Protein AF-A0A376EYK7-F1 (afdb_monomer_lite)

InterPro domains:
  IPR001789 Signal transduction response regulator, receiver domain [PS50110] (8-54)
  IPR011006 CheY-like superfamily [SSF52172] (3-51)

Organism: Enterobacter asburiae (NCBI:txid61645)

pLDDT: mean 91.84, std 11.27, range [39.69, 98.12]

Foldseek 3Di:
DPPDQAAEDEAAALDVVVSVVVQVCDVVPHSHDYQYYHPDPVVRVVSVVVVVVD

Secondary structure (DSSP, 8-state):
---PPPEEEEEE-SSHHHHHHHHHHHHHHSSEEEEEEESSHHHHHHHHHHHTT-

Radius of gyration: 12.08 Å; chains: 1; bounding box: 31×23×26 Å

Structure (mmCIF, N/CA/C/O backbone):
data_AF-A0A376EYK7-F1
#
_entry.id   AF-A0A376EYK7-F1
#
loop_
_atom_site.group_PDB
_atom_site.id
_atom_site.type_symbol
_atom_site.label_atom_id
_atom_site.label_alt_id
_atom_site.label_comp_id
_atom_site.label_asym_id
_atom_site.label_entity_id
_atom_site.label_seq_id
_atom_site.pdbx_PDB_ins_code
_atom_site.Cartn_x
_atom_site.Cartn_y
_atom_site.Cartn_z
_atom_site.occupancy
_atom_site.B_iso_or_equiv
_atom_site.auth_seq_id
_atom_site.auth_comp_id
_atom_site.auth_asym_id
_atom_site.auth_atom_id
_atom_site.pdbx_PDB_model_num
ATOM 1 N N . MET A 1 1 ? -23.357 6.279 18.391 1.00 39.69 1 MET A N 1
ATOM 2 C CA . MET A 1 1 ? -22.156 5.468 18.098 1.00 39.69 1 MET A CA 1
ATOM 3 C C . MET A 1 1 ? -21.432 6.154 16.954 1.00 39.69 1 MET A C 1
ATOM 5 O O . MET A 1 1 ? -21.992 6.211 15.868 1.00 39.69 1 MET A O 1
ATOM 9 N N . SER A 1 2 ? -20.274 6.769 17.199 1.00 50.97 2 SER A N 1
ATOM 10 C CA . SER A 1 2 ? -19.495 7.394 16.123 1.00 50.97 2 SER A CA 1
ATOM 11 C C . SER A 1 2 ? -18.797 6.292 15.339 1.00 50.97 2 SER A C 1
ATOM 13 O O . SER A 1 2 ? -17.832 5.710 15.820 1.00 50.97 2 SER A O 1
ATOM 15 N N . THR A 1 3 ? -19.305 5.969 14.154 1.00 62.25 3 THR A N 1
ATOM 16 C CA . THR A 1 3 ? -18.609 5.103 13.200 1.00 62.25 3 THR A CA 1
ATOM 17 C C . THR A 1 3 ? -17.445 5.895 12.615 1.00 62.25 3 THR A C 1
ATOM 19 O O . THR A 1 3 ? -17.585 6.554 11.582 1.00 62.25 3 THR A O 1
ATOM 22 N N . THR A 1 4 ? -16.308 5.909 13.306 1.00 80.56 4 THR A N 1
ATOM 23 C CA . THR A 1 4 ? -15.059 6.418 12.737 1.00 80.56 4 THR A CA 1
ATOM 24 C C . THR A 1 4 ? -14.740 5.582 11.507 1.00 80.56 4 THR A C 1
ATOM 26 O O . THR A 1 4 ? -14.622 4.362 11.600 1.00 80.56 4 THR A O 1
ATOM 29 N N . ARG A 1 5 ? -14.665 6.211 10.332 1.00 85.88 5 ARG A N 1
ATOM 30 C CA . ARG A 1 5 ? -14.220 5.520 9.117 1.00 85.88 5 ARG A CA 1
ATOM 31 C C . ARG A 1 5 ? -12.741 5.144 9.273 1.00 85.88 5 ARG A C 1
ATOM 33 O O . ARG A 1 5 ? -12.010 5.927 9.885 1.00 85.88 5 ARG A O 1
ATOM 40 N N . PRO A 1 6 ? -12.318 3.966 8.786 1.00 89.06 6 PRO A N 1
ATOM 41 C CA . PRO A 1 6 ? -10.907 3.609 8.780 1.00 89.06 6 PRO A CA 1
ATOM 42 C C . PRO A 1 6 ? -10.119 4.613 7.939 1.00 89.06 6 PRO A C 1
ATOM 44 O O . PRO A 1 6 ? -10.656 5.196 6.994 1.00 89.06 6 PRO A O 1
ATOM 47 N N . LEU A 1 7 ? -8.861 4.839 8.311 1.00 92.81 7 LEU A N 1
ATOM 48 C CA . LEU A 1 7 ? -7.966 5.678 7.522 1.00 92.81 7 LEU A CA 1
ATOM 49 C C . LEU A 1 7 ? -7.448 4.865 6.331 1.00 92.81 7 LEU A C 1
ATOM 51 O O . LEU A 1 7 ? -6.929 3.761 6.500 1.00 92.81 7 LEU A O 1
ATOM 55 N N . ASP A 1 8 ? -7.588 5.429 5.137 1.00 94.88 8 ASP A N 1
ATOM 56 C CA . ASP A 1 8 ? -7.110 4.815 3.903 1.00 94.88 8 ASP A CA 1
ATOM 57 C C . ASP A 1 8 ? -5.596 4.992 3.764 1.00 94.88 8 ASP A C 1
ATOM 59 O O . ASP A 1 8 ? -5.076 6.103 3.895 1.00 94.88 8 ASP A O 1
ATOM 63 N N . VAL A 1 9 ? -4.888 3.897 3.490 1.00 95.31 9 VAL A N 1
ATOM 64 C CA . VAL A 1 9 ? -3.423 3.866 3.400 1.00 95.31 9 VAL A CA 1
ATOM 65 C C . VAL A 1 9 ? -2.945 3.142 2.144 1.00 95.31 9 VAL A C 1
ATOM 67 O O . VAL A 1 9 ? -3.608 2.244 1.626 1.00 95.31 9 VAL A O 1
ATOM 70 N N . VAL A 1 10 ? -1.763 3.522 1.661 1.00 97.31 10 VAL A N 1
ATOM 71 C CA . VAL A 1 10 ? -1.044 2.836 0.580 1.00 97.31 10 VAL A CA 1
ATOM 72 C C . VAL A 1 10 ? 0.239 2.258 1.161 1.00 97.31 10 VAL A C 1
ATOM 74 O O . VAL A 1 10 ? 0.958 2.963 1.868 1.00 97.31 10 VAL A O 1
ATOM 77 N N . ILE A 1 11 ? 0.527 0.994 0.862 1.00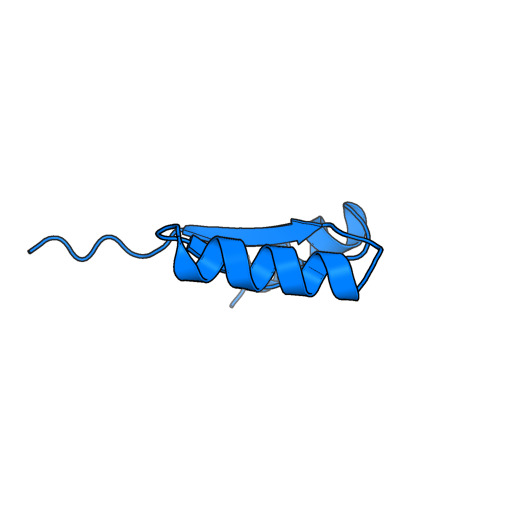 97.44 11 ILE A N 1
ATOM 78 C CA . ILE A 1 11 ? 1.786 0.343 1.247 1.00 97.44 11 ILE A CA 1
ATOM 79 C C . ILE A 1 11 ? 2.816 0.590 0.146 1.00 97.44 11 ILE A C 1
ATOM 81 O O . ILE A 1 11 ? 2.494 0.465 -1.037 1.00 97.44 11 ILE A O 1
ATOM 85 N N . VAL A 1 12 ? 4.044 0.941 0.532 1.00 97.88 12 VAL A N 1
ATOM 86 C CA . VAL A 1 12 ? 5.180 1.052 -0.390 1.00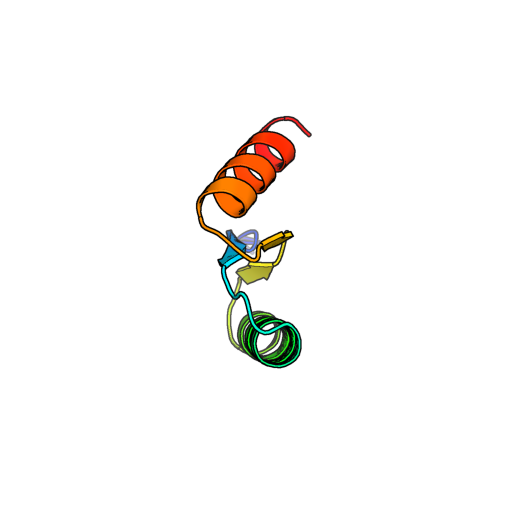 97.88 12 VAL A CA 1
ATOM 87 C C . VAL A 1 12 ? 6.195 -0.018 -0.034 1.00 97.88 12 VAL A C 1
ATOM 89 O O . VAL A 1 12 ? 6.842 0.089 1.001 1.00 97.88 12 VAL A O 1
ATOM 92 N N . GLU A 1 13 ? 6.273 -1.047 -0.866 1.00 98.00 13 GLU A N 1
ATOM 93 C CA . GLU A 1 13 ? 7.083 -2.241 -0.652 1.00 98.00 13 GLU A CA 1
ATOM 94 C C . GLU A 1 13 ? 7.374 -2.884 -2.015 1.00 98.00 13 GLU A C 1
ATOM 96 O O . GLU A 1 13 ? 6.444 -3.128 -2.791 1.00 98.00 13 GLU A O 1
ATOM 101 N N . ASP A 1 14 ? 8.650 -3.092 -2.343 1.00 96.00 14 ASP A N 1
ATOM 102 C CA . ASP A 1 14 ? 9.083 -3.630 -3.638 1.00 96.00 14 ASP A CA 1
ATOM 103 C C . ASP A 1 14 ? 9.123 -5.164 -3.663 1.00 96.00 14 ASP A C 1
ATOM 105 O O . ASP A 1 14 ? 9.107 -5.760 -4.744 1.00 96.00 14 ASP A O 1
ATOM 109 N N . GLU A 1 15 ? 9.083 -5.804 -2.493 1.00 97.88 15 GLU A N 1
ATOM 110 C CA . GLU A 1 15 ? 9.002 -7.255 -2.329 1.00 97.88 15 GLU A CA 1
ATOM 111 C C . GLU A 1 15 ? 7.528 -7.698 -2.144 1.00 97.88 15 GLU A C 1
ATOM 113 O O . GLU A 1 15 ? 6.901 -7.398 -1.124 1.00 97.88 15 GLU A O 1
ATOM 118 N N . PRO A 1 16 ? 6.908 -8.390 -3.129 1.00 93.69 16 PRO A N 1
ATOM 119 C CA . PRO A 1 16 ? 5.463 -8.638 -3.109 1.00 93.69 16 PRO A CA 1
ATOM 120 C C . PRO A 1 16 ? 4.973 -9.444 -1.904 1.00 93.69 16 PRO A C 1
ATOM 122 O O . PRO A 1 16 ? 3.868 -9.209 -1.417 1.00 93.69 16 PRO A O 1
ATOM 125 N N . HIS A 1 17 ? 5.786 -10.386 -1.420 1.00 96.00 17 HIS A N 1
ATOM 126 C CA . HIS A 1 17 ? 5.408 -11.243 -0.304 1.00 96.00 17 HIS A CA 1
ATOM 127 C C . HIS A 1 17 ? 5.389 -10.456 1.013 1.00 96.00 17 HIS A C 1
ATOM 129 O O . HIS A 1 17 ? 4.432 -10.545 1.782 1.00 96.00 17 HIS A O 1
ATOM 135 N N . LEU A 1 18 ? 6.391 -9.607 1.237 1.00 97.00 18 LEU A N 1
ATOM 136 C CA . LEU A 1 18 ? 6.446 -8.683 2.362 1.00 97.00 18 LEU A CA 1
ATOM 137 C C . LEU A 1 18 ? 5.293 -7.675 2.315 1.00 97.00 18 LEU A C 1
ATOM 139 O O . LEU A 1 18 ? 4.682 -7.384 3.343 1.00 97.00 18 LEU A O 1
ATOM 143 N N . ALA A 1 19 ? 4.926 -7.201 1.123 1.00 97.00 19 ALA A N 1
ATOM 144 C CA . ALA A 1 19 ? 3.805 -6.285 0.944 1.00 97.00 19 ALA A CA 1
ATOM 145 C C . ALA A 1 19 ? 2.459 -6.920 1.346 1.00 97.00 19 ALA A C 1
ATOM 147 O O . ALA A 1 19 ? 1.607 -6.258 1.949 1.00 97.00 19 ALA A O 1
ATOM 148 N N . GLU A 1 20 ? 2.267 -8.205 1.038 1.00 95.69 20 GLU A N 1
ATOM 149 C CA . GLU A 1 20 ? 1.101 -8.983 1.467 1.00 95.69 20 GLU A CA 1
ATOM 150 C C . GLU A 1 20 ? 1.073 -9.176 2.984 1.00 95.69 20 GLU A C 1
ATOM 152 O O . GLU A 1 20 ? 0.053 -8.877 3.606 1.00 95.69 20 GLU A O 1
ATOM 157 N N . LEU A 1 21 ? 2.200 -9.560 3.592 1.00 96.94 21 LEU A N 1
ATOM 158 C CA . LEU A 1 21 ? 2.319 -9.685 5.049 1.00 96.94 21 LEU A CA 1
ATOM 159 C C . LEU A 1 21 ? 2.014 -8.358 5.761 1.00 96.94 21 LEU A C 1
ATOM 161 O O . LEU A 1 21 ? 1.298 -8.333 6.765 1.00 96.94 21 LEU A O 1
ATOM 165 N N . HIS A 1 22 ? 2.505 -7.236 5.225 1.00 95.94 22 HIS A N 1
ATOM 166 C CA . HIS A 1 22 ? 2.193 -5.904 5.741 1.00 95.94 22 HIS A CA 1
ATOM 167 C C . HIS A 1 22 ? 0.699 -5.583 5.638 1.00 95.94 22 HIS A C 1
ATOM 169 O O . HIS A 1 22 ? 0.129 -5.061 6.598 1.00 95.94 22 HIS A O 1
ATOM 175 N N . ARG A 1 23 ? 0.046 -5.911 4.514 1.00 95.62 23 ARG A N 1
ATOM 176 C CA . ARG A 1 23 ? -1.403 -5.718 4.352 1.00 95.62 23 ARG A CA 1
ATOM 177 C C . ARG A 1 23 ? -2.176 -6.504 5.406 1.00 95.62 23 ARG A C 1
ATOM 179 O O . ARG A 1 23 ? -2.987 -5.911 6.112 1.00 95.62 23 ARG A O 1
ATOM 186 N N . GLU A 1 24 ? -1.903 -7.801 5.531 1.00 94.81 24 GLU A N 1
ATOM 187 C CA . GLU A 1 24 ? -2.594 -8.675 6.483 1.00 94.81 24 GLU A CA 1
ATOM 188 C C . GLU A 1 24 ? -2.435 -8.176 7.921 1.00 94.81 24 GLU A C 1
ATOM 190 O O . GLU A 1 24 ? -3.419 -8.053 8.652 1.00 94.81 24 GLU A O 1
ATOM 195 N N . TYR A 1 25 ? -1.209 -7.822 8.314 1.00 95.25 25 TYR A N 1
ATOM 196 C CA . TYR A 1 25 ? -0.935 -7.301 9.648 1.00 95.25 25 TYR A CA 1
ATOM 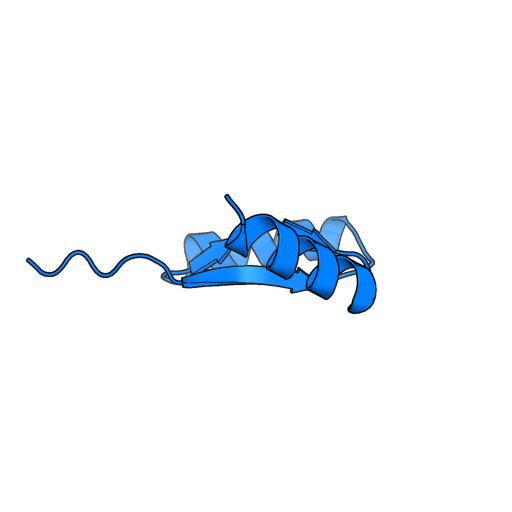197 C C . TYR A 1 25 ? -1.675 -5.984 9.914 1.00 95.25 25 TYR A C 1
ATOM 199 O O . TYR A 1 25 ? -2.271 -5.815 10.981 1.00 95.25 25 TYR A O 1
ATOM 207 N N . ILE A 1 26 ? -1.674 -5.058 8.950 1.00 93.00 26 ILE A N 1
ATOM 208 C CA . ILE A 1 26 ? -2.313 -3.748 9.097 1.00 93.00 26 ILE A CA 1
ATOM 209 C C . ILE A 1 26 ? -3.837 -3.877 9.218 1.00 93.00 26 ILE A C 1
ATOM 211 O O . ILE A 1 26 ? -4.430 -3.288 10.122 1.00 93.00 26 ILE A O 1
ATOM 215 N N . GLU A 1 27 ? -4.468 -4.655 8.341 1.00 91.69 27 GLU A N 1
ATOM 216 C CA . GLU A 1 27 ? -5.929 -4.781 8.299 1.00 91.69 27 GLU A CA 1
ATOM 217 C C . GLU A 1 27 ? -6.495 -5.550 9.499 1.00 91.69 27 GLU A C 1
ATOM 219 O O . GLU A 1 27 ? -7.618 -5.286 9.926 1.00 91.69 27 GLU A O 1
ATOM 224 N N . GLN A 1 28 ? -5.726 -6.477 10.079 1.00 92.56 28 GLN A N 1
ATOM 225 C CA . GLN A 1 28 ? -6.166 -7.249 11.245 1.00 92.56 28 GLN A CA 1
ATOM 226 C C . GLN A 1 28 ? -5.993 -6.503 12.574 1.00 92.56 28 GLN A C 1
ATOM 228 O O . GLN A 1 28 ? -6.751 -6.749 13.512 1.00 92.56 28 GLN A O 1
ATOM 233 N N . ASN A 1 29 ? -4.991 -5.625 12.684 1.00 93.75 29 ASN A N 1
ATOM 234 C CA . ASN A 1 29 ? -4.572 -5.070 13.977 1.00 93.75 29 ASN A CA 1
ATOM 235 C C . ASN A 1 29 ? -4.869 -3.574 14.141 1.00 93.75 29 ASN A C 1
ATOM 237 O O . ASN A 1 29 ? -4.802 -3.061 15.260 1.00 93.75 29 ASN A O 1
ATOM 241 N N . PHE A 1 30 ? -5.206 -2.863 13.062 1.00 92.19 30 PHE A N 1
ATOM 242 C CA . PHE A 1 30 ? -5.407 -1.417 13.090 1.00 92.19 30 PHE A CA 1
ATOM 243 C C . PHE A 1 30 ? -6.715 -1.014 12.416 1.00 92.19 30 PHE A C 1
ATOM 245 O O . PHE A 1 30 ? -7.240 -1.699 11.545 1.00 92.19 30 PHE A O 1
ATOM 252 N N . HIS A 1 31 ? -7.226 0.165 12.777 1.00 92.31 31 HIS A N 1
ATOM 253 C CA . HIS A 1 31 ? -8.401 0.764 12.134 1.00 92.31 31 HIS A CA 1
ATOM 254 C C . HIS A 1 31 ? -8.027 1.457 10.810 1.00 92.31 31 HIS A C 1
ATOM 256 O O . HIS A 1 31 ? -8.284 2.647 10.607 1.00 92.31 31 HIS A O 1
ATOM 262 N N . LEU A 1 32 ? -7.346 0.713 9.938 1.00 94.31 32 LEU A N 1
ATOM 263 C CA . LEU A 1 32 ? -6.805 1.152 8.653 1.00 94.31 32 LEU A CA 1
ATOM 264 C C . LEU A 1 32 ? -7.400 0.315 7.519 1.00 94.31 32 LEU A C 1
ATOM 266 O O . LEU A 1 32 ? -7.798 -0.829 7.721 1.00 94.31 32 LEU A O 1
ATOM 270 N N . ARG A 1 33 ? -7.445 0.886 6.315 1.00 93.50 33 ARG A N 1
ATOM 271 C CA . ARG A 1 33 ? -7.857 0.184 5.097 1.00 93.50 33 ARG A CA 1
ATOM 272 C C . ARG A 1 33 ? -6.789 0.355 4.029 1.00 93.50 33 ARG A C 1
ATOM 274 O O . ARG A 1 33 ? -6.470 1.484 3.656 1.00 93.50 33 ARG A O 1
ATOM 281 N N . VAL A 1 34 ? -6.241 -0.745 3.521 1.00 95.00 34 VAL A N 1
ATOM 282 C CA . VAL A 1 34 ? -5.227 -0.681 2.467 1.00 95.00 34 VAL A CA 1
ATOM 283 C C . VAL A 1 34 ? -5.922 -0.475 1.124 1.00 95.00 34 VAL A C 1
ATOM 285 O O . VAL A 1 34 ? -6.658 -1.333 0.648 1.00 95.00 34 VAL A O 1
ATOM 288 N N . VAL A 1 35 ? -5.691 0.678 0.499 1.00 95.19 35 VAL A N 1
ATOM 289 C CA . VAL A 1 35 ? -6.319 1.056 -0.782 1.00 95.19 35 VAL A CA 1
ATOM 290 C C . VAL A 1 35 ? -5.383 0.896 -1.981 1.00 95.19 35 VAL A C 1
ATOM 292 O O . VAL A 1 35 ? -5.793 1.097 -3.121 1.00 95.19 35 VAL A O 1
ATOM 295 N N . GLY A 1 36 ? -4.130 0.505 -1.745 1.00 95.75 36 GLY A N 1
ATOM 296 C CA . GLY A 1 36 ? -3.163 0.219 -2.798 1.00 95.75 36 GLY A CA 1
ATOM 297 C C . GLY A 1 36 ? -1.827 -0.282 -2.259 1.00 95.75 36 GLY A C 1
ATOM 298 O O . GLY A 1 36 ? -1.489 -0.061 -1.096 1.00 95.75 36 GLY A O 1
ATOM 299 N N . ILE A 1 37 ? -1.065 -0.940 -3.130 1.00 97.31 37 ILE A N 1
ATOM 300 C CA . ILE A 1 37 ? 0.332 -1.319 -2.901 1.00 97.31 37 ILE A CA 1
ATOM 301 C C . ILE A 1 37 ? 1.153 -0.812 -4.081 1.00 97.31 37 ILE A C 1
ATOM 303 O O . ILE A 1 37 ? 0.726 -0.927 -5.230 1.00 97.31 37 ILE A O 1
ATOM 307 N N . ALA A 1 38 ? 2.312 -0.240 -3.789 1.00 97.69 38 ALA A N 1
ATOM 308 C CA . ALA A 1 38 ? 3.240 0.302 -4.763 1.00 97.69 38 ALA A CA 1
ATOM 309 C C . ALA A 1 38 ? 4.652 -0.224 -4.503 1.00 97.69 38 ALA A C 1
ATOM 311 O O . ALA A 1 38 ? 5.076 -0.284 -3.357 1.00 97.69 38 ALA A O 1
ATOM 312 N N . ALA A 1 39 ? 5.412 -0.492 -5.564 1.00 97.19 39 ALA A N 1
ATOM 313 C CA . ALA A 1 39 ? 6.824 -0.866 -5.446 1.00 97.19 39 ALA A CA 1
ATOM 314 C C . ALA A 1 39 ? 7.753 0.356 -5.312 1.00 97.19 39 ALA A C 1
ATOM 316 O O . ALA A 1 39 ? 8.967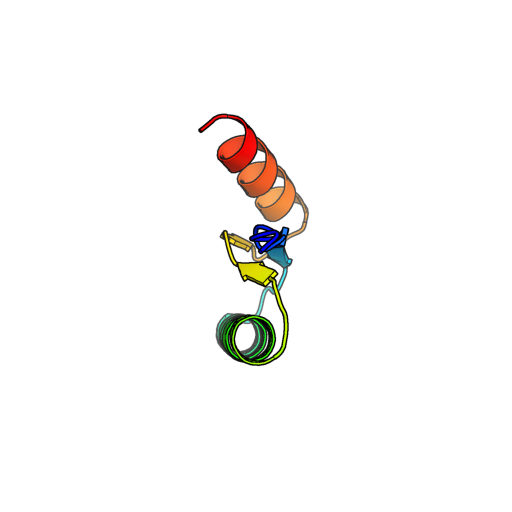 0.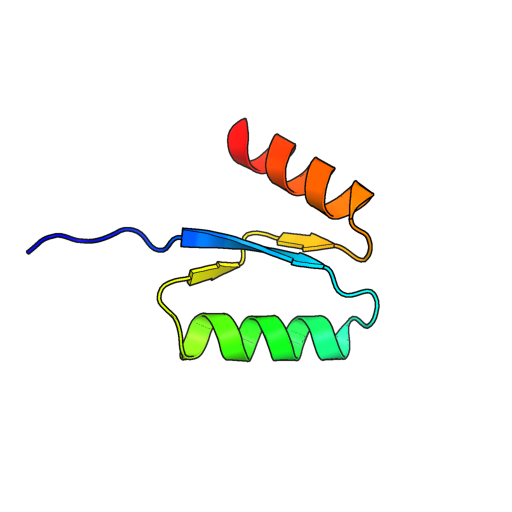229 -5.200 1.00 97.19 39 ALA A O 1
ATOM 317 N N . SER A 1 40 ? 7.205 1.573 -5.383 1.00 97.88 40 SER A N 1
ATOM 318 C CA . SER A 1 40 ? 7.975 2.806 -5.239 1.00 97.88 40 SER A CA 1
ATOM 319 C C . SER A 1 40 ? 7.124 3.962 -4.730 1.00 97.88 40 SER A C 1
ATOM 321 O O . SER A 1 40 ? 5.899 3.987 -4.875 1.00 97.88 40 SER A O 1
ATOM 323 N N . ILE A 1 41 ? 7.792 4.978 -4.184 1.00 97.81 41 ILE A N 1
ATOM 324 C CA . ILE A 1 41 ? 7.142 6.212 -3.729 1.00 97.81 41 ILE A CA 1
ATOM 325 C C . ILE A 1 41 ? 6.424 6.926 -4.884 1.00 97.81 41 ILE A C 1
ATOM 327 O O . ILE A 1 41 ? 5.338 7.471 -4.692 1.00 97.81 41 ILE A O 1
ATOM 331 N N . GLU A 1 42 ? 6.985 6.905 -6.096 1.00 98.12 42 GLU A N 1
ATOM 332 C CA . GLU A 1 42 ? 6.368 7.531 -7.272 1.00 98.12 42 GLU A CA 1
ATOM 333 C C . GLU A 1 42 ? 5.043 6.852 -7.650 1.00 98.12 42 GLU A C 1
ATOM 335 O O . GLU A 1 42 ? 4.029 7.524 -7.889 1.00 98.12 42 GLU A O 1
ATOM 340 N N . GLN A 1 43 ? 5.033 5.515 -7.650 1.00 97.94 43 GLN A N 1
ATOM 341 C CA . GLN A 1 43 ? 3.821 4.730 -7.867 1.00 97.94 43 GLN A CA 1
ATOM 342 C C . GLN A 1 43 ? 2.798 4.993 -6.756 1.00 97.94 43 GLN A C 1
ATOM 344 O O . GLN A 1 43 ? 1.635 5.261 -7.054 1.00 97.94 43 GLN A O 1
ATOM 349 N N . ALA A 1 44 ? 3.230 5.032 -5.493 1.00 97.94 44 ALA A N 1
ATOM 350 C CA . ALA A 1 44 ? 2.365 5.322 -4.351 1.00 97.94 44 ALA A CA 1
ATOM 351 C C . ALA A 1 44 ? 1.700 6.699 -4.465 1.00 97.94 44 ALA A C 1
ATOM 353 O O . ALA A 1 44 ? 0.485 6.826 -4.321 1.00 97.94 44 ALA A O 1
ATOM 354 N N . CYS A 1 45 ? 2.474 7.730 -4.818 1.00 97.44 45 CYS A N 1
ATOM 355 C CA . CYS A 1 45 ? 1.955 9.072 -5.075 1.00 97.44 45 CYS A CA 1
ATOM 356 C C . CYS A 1 45 ? 0.887 9.070 -6.177 1.00 97.44 45 CYS A C 1
ATOM 358 O O . CYS A 1 45 ? -0.096 9.810 -6.099 1.00 97.44 45 CYS A O 1
ATOM 360 N N . SER A 1 46 ? 1.073 8.251 -7.212 1.00 97.00 46 SER A N 1
ATOM 361 C CA . SER A 1 46 ? 0.102 8.113 -8.299 1.00 97.00 46 SER A CA 1
ATOM 362 C C . SER A 1 46 ? -1.179 7.416 -7.841 1.00 97.00 46 SER A C 1
ATOM 364 O O . SER A 1 46 ? -2.259 7.922 -8.144 1.00 97.00 46 SER A O 1
ATOM 366 N N . LEU A 1 47 ? -1.074 6.345 -7.049 1.00 96.62 47 LEU A N 1
ATOM 367 C CA . LEU A 1 47 ? -2.224 5.654 -6.454 1.00 96.62 47 LEU A CA 1
ATOM 368 C C . LEU A 1 47 ? -3.024 6.572 -5.523 1.00 96.62 47 LEU A C 1
ATOM 370 O O . LEU A 1 47 ? -4.247 6.629 -5.620 1.00 96.62 47 LEU A O 1
ATOM 374 N N . ILE A 1 48 ? -2.349 7.364 -4.684 1.00 96.00 48 ILE A N 1
ATOM 375 C CA . ILE A 1 48 ? -3.005 8.333 -3.790 1.00 96.00 48 ILE A CA 1
ATOM 376 C C . ILE A 1 48 ? -3.804 9.358 -4.602 1.00 96.00 48 ILE A C 1
ATOM 378 O O . ILE A 1 48 ? -4.971 9.616 -4.307 1.00 96.00 48 ILE A O 1
ATOM 382 N N . ARG A 1 49 ? -3.208 9.920 -5.661 1.00 96.31 49 ARG A N 1
ATOM 383 C CA . ARG A 1 49 ? -3.903 10.875 -6.539 1.00 96.31 49 ARG A CA 1
ATOM 384 C C . ARG A 1 49 ? -5.095 10.252 -7.259 1.00 96.31 49 ARG A C 1
ATOM 386 O O . ARG A 1 49 ? -6.082 10.947 -7.474 1.00 96.31 49 ARG A O 1
ATOM 393 N N . GLN A 1 50 ? -4.999 8.988 -7.671 1.00 94.44 50 GLN A N 1
ATOM 394 C CA . GLN A 1 50 ? -6.112 8.268 -8.293 1.00 94.44 50 GLN A CA 1
ATOM 395 C C . GLN A 1 50 ? -7.249 8.048 -7.292 1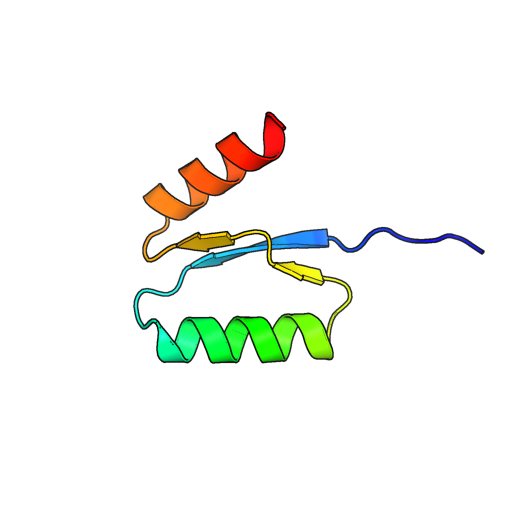.00 94.44 50 GLN A C 1
ATOM 397 O O . GLN A 1 50 ? -8.393 8.357 -7.609 1.00 94.44 50 GLN A O 1
ATOM 402 N N . HIS A 1 51 ? -6.929 7.612 -6.073 1.00 93.38 51 HIS A N 1
ATOM 403 C CA . HIS A 1 51 ? -7.909 7.377 -5.015 1.00 93.38 51 HIS A CA 1
ATOM 404 C C . HIS A 1 51 ? -8.653 8.655 -4.597 1.00 93.38 51 HIS A C 1
ATOM 406 O O . HIS A 1 51 ? -9.844 8.612 -4.336 1.00 93.38 51 HIS A O 1
ATOM 412 N N . GLN A 1 52 ? -7.985 9.813 -4.576 1.00 89.75 52 GLN A N 1
ATOM 413 C CA . GLN A 1 52 ? -8.620 11.100 -4.242 1.00 89.75 52 GLN A CA 1
ATOM 414 C C . GLN A 1 52 ? -9.588 11.630 -5.313 1.00 89.75 52 GLN A C 1
ATOM 416 O O . GLN A 1 52 ? -10.311 12.591 -5.055 1.00 89.75 52 GLN A O 1
ATOM 421 N N . ARG A 1 53 ? -9.554 11.074 -6.530 1.00 84.88 53 ARG A N 1
ATOM 422 C CA . ARG A 1 53 ? -10.394 11.507 -7.657 1.00 84.88 53 ARG A CA 1
ATOM 423 C C . ARG A 1 53 ? -11.650 10.652 -7.845 1.00 84.88 53 ARG A C 1
ATOM 425 O O . ARG A 1 53 ? -12.495 11.053 -8.643 1.00 84.88 53 ARG A O 1
ATOM 432 N N . GLY A 1 54 ? -11.725 9.490 -7.195 1.00 68.75 54 GLY A N 1
ATOM 433 C CA . GLY A 1 54 ? -12.886 8.591 -7.203 1.00 68.75 54 GLY A CA 1
ATOM 434 C C . GLY A 1 54 ? -13.792 8.844 -6.011 1.00 68.75 54 GLY A C 1
ATOM 435 O O . GLY A 1 54 ? -15.019 8.701 -6.193 1.00 68.75 54 GLY A O 1
#

Sequence (54 aa):
MSTTRPLDVVIVEDEPHLAELHREYIEQNFHLRVVGIAASIEQACSLIRQHQRG